Protein AF-T2IRH5-F1 (afdb_monomer)

Secondary structure (DSSP, 8-state):
----SSSS-HHHHHHHHHHHHHHHHHHHHHHHHHHHHHTT-HHHHHHHHHHHHHHHHHHHHHHHS--HHHHTTHHHHHHHHHHHHHHHHHHHHT-HHHHHHHHHHHHHHHHGGGSTT-HHHHHHHHHHHHHHHHHHHTT---

pLDDT: mean 90.1, std 10.34, range [41.94, 98.44]

Organism: NCBI:txid423472

Mean predicted aligned error: 4.54 Å

Structure (mmCIF, N/CA/C/O backbone):
data_AF-T2IRH5-F1
#
_entry.id   AF-T2IRH5-F1
#
loop_
_atom_site.group_PDB
_atom_site.id
_atom_site.type_symbol
_atom_site.label_atom_id
_atom_site.label_alt_id
_atom_site.label_comp_id
_atom_site.label_asym_id
_atom_site.label_entity_id
_atom_site.label_seq_id
_atom_site.pdbx_PDB_ins_code
_atom_site.Cartn_x
_atom_site.Cartn_y
_atom_site.Cartn_z
_atom_site.occupancy
_atom_site.B_iso_or_equiv
_atom_site.auth_seq_id
_atom_site.auth_comp_id
_atom_site.auth_asym_id
_atom_site.auth_atom_id
_atom_site.pdbx_PDB_model_num
ATOM 1 N N . MET A 1 1 ? 9.121 -4.060 -23.312 1.00 41.94 1 MET A N 1
ATOM 2 C CA . MET A 1 1 ? 7.863 -3.321 -23.078 1.00 41.94 1 MET A CA 1
ATOM 3 C C . MET A 1 1 ? 7.979 -2.650 -21.723 1.00 41.94 1 MET A C 1
ATOM 5 O O . MET A 1 1 ? 8.398 -3.311 -20.783 1.00 41.94 1 MET A O 1
ATOM 9 N N . THR A 1 2 ? 7.718 -1.350 -21.627 1.00 48.50 2 THR A N 1
ATOM 10 C CA . THR A 1 2 ? 7.763 -0.609 -20.359 1.00 48.50 2 THR A CA 1
ATOM 11 C C . THR A 1 2 ? 6.371 -0.626 -19.733 1.00 48.50 2 THR A C 1
ATOM 13 O O . THR A 1 2 ? 5.434 -0.145 -20.360 1.00 48.50 2 THR A O 1
ATOM 16 N N . ALA A 1 3 ? 6.222 -1.160 -18.517 1.00 55.72 3 ALA A N 1
ATOM 17 C CA . ALA A 1 3 ? 4.955 -1.235 -17.767 1.00 55.72 3 ALA A CA 1
ATOM 18 C C . ALA A 1 3 ? 4.490 0.134 -17.215 1.00 55.72 3 ALA A C 1
ATOM 20 O O . ALA A 1 3 ? 3.994 0.244 -16.099 1.00 55.72 3 ALA A O 1
ATOM 21 N N . GLN A 1 4 ? 4.763 1.209 -17.949 1.00 59.28 4 GLN A N 1
ATOM 22 C CA . GLN A 1 4 ? 4.632 2.584 -17.493 1.00 59.28 4 GLN A CA 1
ATOM 23 C C . GLN A 1 4 ? 3.350 3.168 -18.086 1.00 59.28 4 GLN A C 1
ATOM 25 O O . GLN A 1 4 ? 3.226 3.275 -19.303 1.00 59.28 4 GLN A O 1
ATOM 30 N N . PHE A 1 5 ? 2.395 3.526 -17.229 1.00 59.03 5 PHE A N 1
ATOM 31 C CA . PHE A 1 5 ? 1.089 4.039 -17.659 1.00 59.03 5 PHE A CA 1
ATOM 32 C C . PHE A 1 5 ? 1.161 5.479 -18.208 1.00 59.03 5 PHE A C 1
ATOM 34 O O . PHE A 1 5 ? 0.369 5.871 -19.059 1.00 59.03 5 PHE A O 1
ATOM 41 N N . LEU A 1 6 ? 2.138 6.267 -17.745 1.00 64.94 6 LEU A N 1
ATOM 42 C CA . LEU A 1 6 ? 2.425 7.636 -18.188 1.00 64.94 6 LEU A CA 1
ATOM 43 C C . LEU A 1 6 ? 3.910 7.769 -18.556 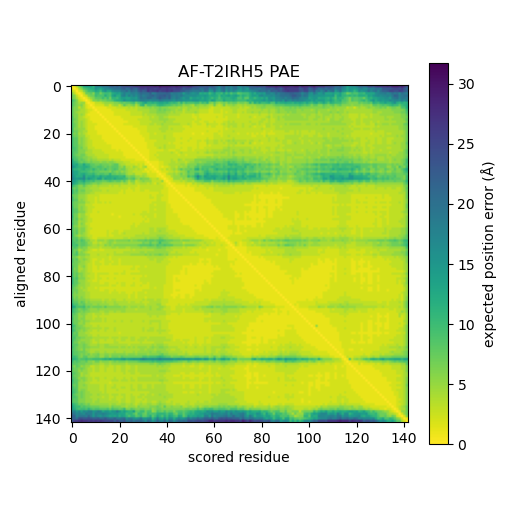1.00 64.94 6 LEU A C 1
ATOM 45 O O . LEU A 1 6 ? 4.736 7.078 -17.957 1.00 64.94 6 LEU A O 1
ATOM 49 N N . PRO A 1 7 ? 4.301 8.700 -19.446 1.00 76.06 7 PRO A N 1
ATOM 50 C CA . PRO A 1 7 ? 5.701 8.944 -19.810 1.00 76.06 7 PRO A CA 1
ATOM 51 C C . PRO A 1 7 ? 6.485 9.700 -18.709 1.00 76.06 7 PRO A C 1
ATOM 53 O O . PRO A 1 7 ? 7.315 10.557 -18.995 1.00 76.06 7 PRO A O 1
ATOM 56 N N . ILE A 1 8 ? 6.211 9.410 -17.434 1.00 82.50 8 ILE A N 1
ATOM 57 C CA . ILE A 1 8 ? 6.859 10.000 -16.253 1.00 82.50 8 ILE A CA 1
ATOM 58 C C . ILE A 1 8 ? 7.783 8.955 -15.653 1.00 82.50 8 ILE A C 1
ATOM 60 O O . ILE A 1 8 ? 7.293 7.891 -15.291 1.00 82.50 8 ILE A O 1
ATOM 64 N N . SER A 1 9 ? 9.077 9.247 -15.487 1.00 86.88 9 SER A N 1
ATOM 65 C CA . SER A 1 9 ? 10.071 8.275 -15.000 1.00 86.88 9 SER A CA 1
ATOM 66 C C . SER A 1 9 ? 9.620 7.504 -13.744 1.00 86.88 9 SER A C 1
ATOM 68 O O . SER A 1 9 ? 8.993 8.071 -12.846 1.00 86.88 9 SER A O 1
ATOM 70 N N . TRP A 1 10 ? 9.961 6.213 -13.664 1.00 84.88 10 TRP A N 1
ATOM 71 C CA . TRP A 1 10 ? 9.682 5.374 -12.489 1.00 84.88 10 TRP A CA 1
ATOM 72 C C . TRP A 1 10 ? 10.250 5.961 -11.200 1.00 84.88 10 TRP A C 1
ATOM 74 O O . TRP A 1 10 ? 9.600 5.900 -10.165 1.00 84.88 10 TRP A O 1
ATOM 84 N N . THR A 1 11 ? 11.421 6.592 -11.271 1.00 89.19 11 THR A N 1
ATOM 85 C CA . THR A 1 11 ? 12.047 7.274 -10.137 1.00 89.19 11 THR A CA 1
ATOM 86 C C . THR A 1 11 ? 11.212 8.451 -9.642 1.00 89.19 11 THR A C 1
ATOM 88 O O . THR A 1 11 ? 10.986 8.587 -8.444 1.00 89.19 11 THR A O 1
ATOM 91 N N . THR A 1 12 ? 10.716 9.291 -10.555 1.00 89.75 12 THR A N 1
ATOM 92 C CA . THR A 1 12 ? 9.835 10.411 -10.193 1.00 89.75 12 THR A CA 1
ATOM 93 C C . THR A 1 12 ? 8.543 9.899 -9.563 1.00 89.75 12 THR A C 1
ATOM 95 O O . THR A 1 12 ? 8.118 10.428 -8.541 1.00 89.75 12 THR A O 1
ATOM 98 N N . GLN A 1 13 ? 7.945 8.853 -10.143 1.00 88.88 13 GLN A N 1
ATOM 99 C CA . GLN A 1 13 ? 6.749 8.224 -9.587 1.00 88.88 13 GLN A CA 1
ATOM 100 C C . GLN A 1 13 ? 7.013 7.669 -8.183 1.00 88.88 13 GLN A C 1
ATOM 102 O O . GLN A 1 13 ? 6.258 7.988 -7.274 1.00 88.88 13 GLN A O 1
ATOM 107 N N . ALA A 1 14 ? 8.103 6.922 -7.985 1.00 89.50 14 ALA A N 1
ATOM 108 C CA . ALA A 1 14 ? 8.488 6.369 -6.686 1.00 89.50 14 ALA A CA 1
ATOM 109 C C . ALA A 1 14 ? 8.552 7.454 -5.605 1.00 89.50 14 ALA A C 1
ATOM 111 O O . ALA A 1 14 ? 7.856 7.368 -4.603 1.00 89.50 14 ALA A O 1
ATOM 112 N N . ILE A 1 15 ? 9.289 8.543 -5.854 1.00 90.81 15 ILE A N 1
ATOM 113 C CA . ILE A 1 15 ? 9.438 9.641 -4.887 1.00 90.81 15 ILE A CA 1
ATOM 114 C C . ILE A 1 1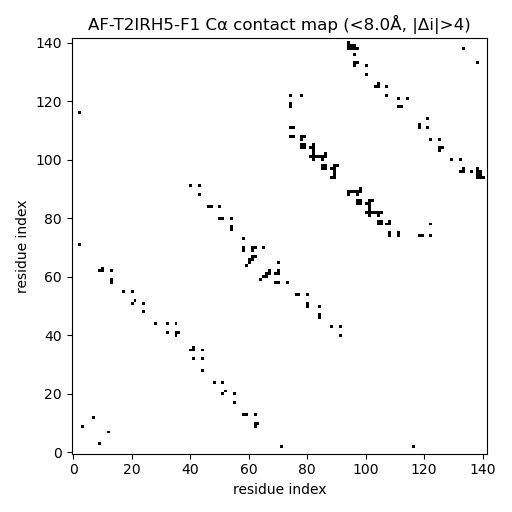5 ? 8.078 10.251 -4.519 1.00 90.81 15 ILE A C 1
ATOM 116 O O . ILE A 1 15 ? 7.771 10.417 -3.338 1.00 90.81 15 ILE A O 1
ATOM 120 N N . VAL A 1 16 ? 7.256 10.582 -5.520 1.00 92.94 16 VAL A N 1
ATOM 121 C CA . VAL A 1 16 ? 5.947 11.216 -5.292 1.00 92.94 16 VAL A CA 1
ATOM 122 C C . VAL A 1 16 ? 5.010 10.278 -4.530 1.00 92.94 16 VAL A C 1
ATOM 124 O O . VAL A 1 16 ? 4.377 10.698 -3.559 1.00 92.94 16 VAL A O 1
ATOM 127 N N . TRP A 1 17 ? 4.940 9.007 -4.928 1.00 90.06 17 TRP A N 1
ATOM 128 C CA . TRP A 1 17 ? 4.062 8.026 -4.295 1.00 90.06 17 TRP A CA 1
ATOM 129 C C . TRP A 1 17 ? 4.526 7.640 -2.890 1.00 90.06 17 TRP A C 1
ATOM 131 O O . TRP A 1 17 ? 3.678 7.458 -2.015 1.00 90.06 17 TRP A O 1
ATOM 141 N N . SER A 1 18 ? 5.833 7.602 -2.626 1.00 91.19 18 SER A N 1
ATOM 142 C CA . SER A 1 18 ? 6.379 7.394 -1.281 1.00 91.19 18 SER A CA 1
ATOM 143 C C . SER A 1 18 ? 5.997 8.542 -0.347 1.00 91.19 18 SER A C 1
ATOM 145 O O . SER A 1 18 ? 5.504 8.295 0.754 1.00 91.19 18 SER A O 1
ATOM 147 N N . ILE A 1 19 ? 6.114 9.798 -0.799 1.00 95.19 19 ILE A N 1
ATOM 148 C CA . ILE A 1 19 ? 5.659 10.965 -0.023 1.00 95.19 19 ILE A CA 1
ATOM 149 C C . ILE A 1 19 ? 4.155 10.875 0.259 1.00 95.19 19 ILE A C 1
ATOM 151 O O . ILE A 1 19 ? 3.738 11.039 1.407 1.00 95.19 19 ILE A O 1
ATOM 155 N N . LEU A 1 20 ? 3.342 10.583 -0.762 1.00 93.81 20 LEU A N 1
ATOM 156 C CA . LEU A 1 20 ? 1.890 10.485 -0.604 1.00 93.81 20 LEU A CA 1
ATOM 157 C C . LEU A 1 20 ? 1.493 9.355 0.356 1.00 93.81 20 LEU A C 1
ATOM 159 O O . LEU A 1 20 ? 0.629 9.553 1.207 1.00 93.81 20 LEU A O 1
ATOM 163 N N . THR A 1 21 ? 2.143 8.195 0.258 1.00 92.19 21 THR A N 1
ATOM 164 C CA . THR A 1 21 ? 1.868 7.036 1.119 1.00 92.19 21 THR A CA 1
ATOM 165 C C . THR A 1 21 ? 2.231 7.326 2.571 1.00 92.19 21 THR A C 1
ATOM 167 O O . THR A 1 21 ? 1.454 7.015 3.475 1.00 92.19 21 THR A O 1
ATOM 170 N N . LEU A 1 22 ? 3.375 7.972 2.816 1.00 92.69 22 LEU A N 1
ATOM 171 C CA . LEU A 1 22 ? 3.788 8.368 4.164 1.00 92.69 22 LEU A CA 1
ATOM 172 C C . LEU A 1 22 ? 2.851 9.424 4.758 1.00 92.69 22 LEU A C 1
ATOM 174 O O . LEU A 1 22 ? 2.427 9.283 5.905 1.00 92.69 22 LEU A O 1
ATOM 178 N N . ALA A 1 23 ? 2.480 10.441 3.975 1.00 95.81 23 ALA A N 1
ATOM 179 C CA . ALA A 1 23 ? 1.519 11.455 4.398 1.00 95.81 23 ALA A CA 1
ATOM 180 C C . ALA A 1 23 ? 0.154 10.828 4.721 1.00 95.81 23 ALA A C 1
ATOM 182 O O . ALA A 1 23 ? -0.385 11.060 5.800 1.00 95.81 23 ALA A O 1
ATOM 183 N N . GLY A 1 24 ? -0.359 9.967 3.837 1.00 92.19 24 GLY A N 1
ATOM 184 C CA . GLY A 1 24 ? 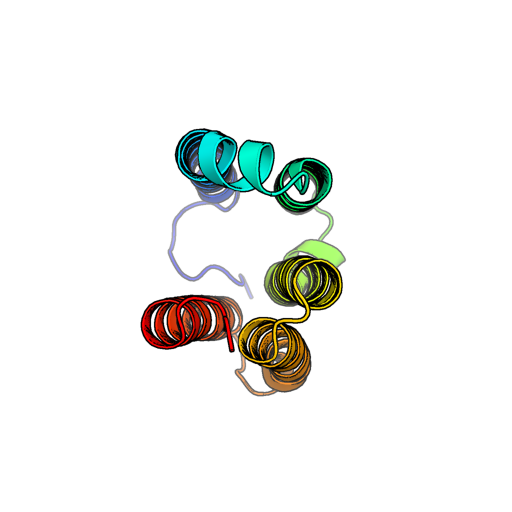-1.608 9.236 4.045 1.00 92.19 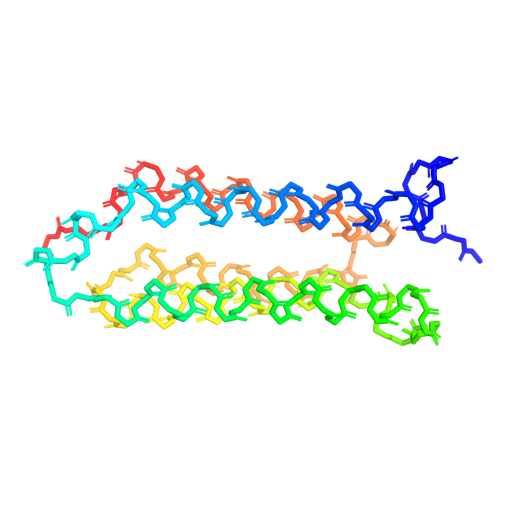24 GLY A CA 1
ATOM 185 C C . GLY A 1 24 ? -1.565 8.343 5.285 1.00 92.19 24 GLY A C 1
ATOM 186 O O . GLY A 1 24 ? -2.498 8.367 6.083 1.00 92.19 24 GLY A O 1
ATOM 187 N N . THR A 1 25 ? -0.459 7.625 5.503 1.00 92.06 25 THR A N 1
ATOM 188 C CA . THR A 1 25 ? -0.252 6.785 6.696 1.00 92.06 25 THR A CA 1
ATOM 189 C C . THR A 1 25 ? -0.259 7.625 7.974 1.00 92.06 25 THR A C 1
ATOM 191 O O . THR A 1 25 ? -0.912 7.257 8.951 1.00 92.06 25 THR A O 1
ATOM 194 N N . LEU A 1 26 ? 0.413 8.782 7.972 1.00 93.38 26 LEU A N 1
ATOM 195 C CA . LEU A 1 26 ? 0.423 9.704 9.107 1.00 93.38 26 LEU A CA 1
ATOM 196 C C . LEU A 1 26 ? -0.970 10.280 9.386 1.00 93.38 26 LEU A C 1
ATOM 198 O O . LEU A 1 26 ? -1.409 10.286 10.536 1.00 93.38 26 LEU A O 1
ATOM 202 N N . SER A 1 27 ? -1.686 10.719 8.349 1.00 93.06 27 SER A N 1
ATOM 203 C CA . SER A 1 27 ? -3.065 11.194 8.478 1.00 93.06 27 SER A CA 1
ATOM 204 C C . SER A 1 27 ? -3.979 10.108 9.045 1.00 93.06 27 SER A C 1
ATOM 206 O O . SER A 1 27 ? -4.711 10.375 9.995 1.00 93.06 27 SER A O 1
ATOM 208 N N . MET A 1 28 ? -3.888 8.876 8.532 1.00 90.62 28 MET A N 1
ATOM 209 C CA . MET A 1 28 ? -4.631 7.724 9.052 1.00 90.62 28 MET A CA 1
ATOM 210 C C . MET A 1 28 ? -4.343 7.506 10.536 1.00 90.62 28 MET A C 1
ATOM 212 O O . MET A 1 28 ? -5.285 7.415 11.322 1.00 90.62 28 MET A O 1
ATOM 216 N N . MET A 1 29 ? -3.067 7.491 10.940 1.00 90.69 29 MET A N 1
ATOM 217 C CA . MET A 1 29 ? -2.685 7.359 12.349 1.00 90.69 29 MET A CA 1
ATOM 218 C C . MET A 1 29 ? -3.324 8.447 13.212 1.00 90.69 29 MET A C 1
ATOM 220 O O . MET A 1 29 ? -3.942 8.126 14.219 1.00 90.69 29 MET A O 1
ATOM 224 N N . ILE A 1 30 ? -3.221 9.719 12.820 1.00 91.44 30 ILE A N 1
ATOM 225 C CA . ILE A 1 30 ? -3.768 10.839 13.601 1.00 91.44 30 ILE A CA 1
ATOM 226 C C . ILE A 1 30 ? -5.287 10.706 13.763 1.00 91.44 30 ILE A C 1
ATOM 228 O O . ILE A 1 30 ? -5.800 10.844 14.874 1.00 91.44 30 ILE A O 1
ATOM 232 N N . LEU A 1 31 ? -5.999 10.408 12.673 1.00 90.00 31 LEU A N 1
ATOM 233 C CA . LEU A 1 31 ? -7.461 10.330 12.665 1.00 90.00 31 LEU A CA 1
ATOM 234 C C . LEU A 1 31 ? -7.996 9.125 13.452 1.00 90.00 31 LEU A C 1
ATOM 236 O O . LEU A 1 31 ? -9.042 9.222 14.090 1.00 90.00 31 LEU A O 1
ATOM 240 N N . THR A 1 32 ? -7.283 7.999 13.439 1.00 86.94 32 THR A N 1
ATOM 241 C CA . THR A 1 32 ? -7.755 6.743 14.050 1.00 86.94 32 THR A CA 1
ATOM 242 C C . THR A 1 32 ? -7.209 6.495 15.454 1.00 86.94 32 THR A C 1
ATOM 244 O O . THR A 1 32 ? -7.811 5.734 16.213 1.00 86.94 32 THR A O 1
ATOM 247 N N . HIS A 1 33 ? -6.124 7.166 15.857 1.00 85.31 33 HIS A N 1
ATOM 248 C CA . HIS A 1 33 ? -5.456 6.933 17.142 1.00 85.31 33 HIS A CA 1
ATOM 249 C C . HIS A 1 33 ? -6.397 7.066 18.346 1.00 85.31 33 HIS A C 1
ATOM 251 O O . HIS A 1 33 ? -6.363 6.236 19.252 1.00 85.31 33 HIS A O 1
ATOM 257 N N . PHE A 1 34 ? -7.269 8.078 18.366 1.00 84.38 34 PHE A N 1
ATOM 258 C CA . PHE A 1 34 ? -8.204 8.266 19.479 1.00 84.38 34 PHE A CA 1
ATOM 259 C C . PHE A 1 34 ? -9.211 7.114 19.608 1.00 84.38 34 PHE A C 1
ATOM 261 O O . PHE A 1 34 ? -9.453 6.630 20.715 1.00 84.38 34 PHE A O 1
ATOM 268 N N . TRP A 1 35 ? -9.774 6.663 18.486 1.00 82.19 35 TRP A N 1
ATOM 269 C CA . TRP A 1 35 ? -10.751 5.575 18.452 1.00 82.19 35 TRP A CA 1
ATOM 270 C C . TRP A 1 35 ? -10.111 4.250 18.874 1.00 82.19 35 TRP A C 1
ATOM 272 O O . TRP A 1 35 ? -10.589 3.570 19.783 1.00 82.19 35 TRP A O 1
ATOM 282 N N . VAL A 1 36 ? -8.955 3.942 18.288 1.00 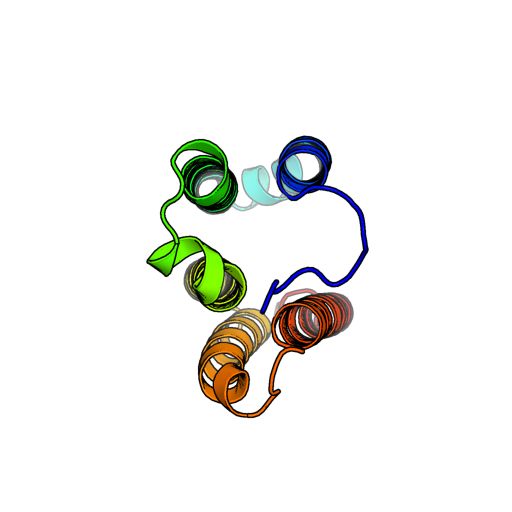80.56 36 VAL A N 1
ATOM 283 C CA . VAL A 1 36 ? -8.227 2.704 18.558 1.00 80.56 36 VAL A CA 1
ATOM 284 C C . VAL A 1 36 ? -7.737 2.639 20.011 1.00 80.56 36 VAL A C 1
ATOM 286 O O . VAL A 1 36 ? -7.799 1.577 20.637 1.00 80.56 36 VAL A O 1
ATOM 289 N N . LYS A 1 37 ? -7.291 3.768 20.579 1.00 81.75 37 LYS A N 1
ATOM 290 C CA . LYS A 1 37 ? -6.855 3.836 21.979 1.00 81.75 37 LYS A CA 1
ATOM 291 C C . LYS A 1 37 ? -7.993 3.524 22.947 1.00 81.75 37 LYS A C 1
ATOM 293 O O . LYS A 1 37 ? -7.757 2.839 23.939 1.00 81.75 37 LYS A O 1
ATOM 298 N N . GLN A 1 38 ? -9.207 3.995 22.664 1.00 84.06 38 GLN A N 1
ATOM 299 C CA . GLN A 1 38 ? -10.375 3.678 23.489 1.00 84.06 38 GLN A CA 1
ATOM 300 C C . GLN A 1 38 ? -10.759 2.199 23.411 1.00 84.06 38 GLN A C 1
ATOM 302 O O . GLN A 1 38 ? -11.095 1.612 24.435 1.00 84.06 38 GLN A O 1
ATOM 307 N N . GLN A 1 39 ? -10.652 1.585 22.231 1.00 81.81 39 GLN A N 1
ATOM 308 C CA . GLN A 1 39 ? -10.959 0.164 22.041 1.00 81.81 39 GLN A CA 1
ATOM 309 C C . GLN A 1 39 ? -9.798 -0.789 22.391 1.00 81.81 39 GLN A C 1
ATOM 311 O O . GLN A 1 39 ? -9.957 -1.996 22.263 1.00 81.81 39 GLN A O 1
ATOM 316 N N . GLN A 1 40 ? -8.647 -0.285 22.864 1.00 83.12 40 GLN A N 1
ATOM 317 C CA . GLN A 1 40 ? -7.439 -1.074 23.187 1.00 83.12 40 GLN A CA 1
ATOM 318 C C . GLN A 1 40 ? -6.819 -1.821 21.987 1.00 83.12 40 GLN A C 1
ATOM 320 O O . GLN A 1 40 ? -6.118 -2.819 22.149 1.00 83.12 40 GLN A O 1
ATOM 325 N N . LEU A 1 41 ? -7.007 -1.316 20.765 1.00 85.69 41 LEU A N 1
ATOM 326 C CA . LEU A 1 41 ? -6.586 -1.994 19.530 1.00 85.69 41 LEU A CA 1
ATOM 327 C C . LEU A 1 41 ? -5.358 -1.359 18.861 1.00 85.69 41 LEU A C 1
ATOM 329 O O . LEU A 1 41 ? -5.163 -1.490 17.656 1.00 85.69 41 LEU A O 1
ATOM 333 N N . ASN A 1 42 ? -4.512 -0.656 19.627 1.00 89.06 42 ASN A N 1
ATOM 334 C CA . ASN A 1 42 ? -3.383 0.137 19.093 1.00 89.06 42 ASN A CA 1
ATOM 335 C C . ASN A 1 42 ? -2.426 -0.679 18.214 1.00 89.06 42 ASN A C 1
ATOM 337 O O . ASN A 1 42 ? -1.821 -0.146 17.287 1.00 89.06 42 ASN A O 1
ATOM 341 N N . TRP A 1 43 ? -2.338 -1.985 18.466 1.00 91.50 43 TRP A N 1
ATOM 342 C CA . TRP A 1 43 ? -1.540 -2.914 17.676 1.00 91.50 43 TRP A CA 1
ATOM 343 C C . TRP A 1 43 ? -1.964 -2.973 16.197 1.00 91.50 43 TRP A C 1
ATOM 345 O O . TRP A 1 43 ? -1.105 -3.163 15.338 1.00 91.50 43 TRP A O 1
ATOM 355 N N . ILE A 1 44 ? -3.245 -2.736 15.882 1.00 92.50 44 ILE A N 1
ATOM 356 C CA . ILE A 1 44 ? -3.754 -2.677 14.503 1.00 92.50 44 ILE A CA 1
ATOM 357 C C . ILE A 1 44 ? -3.126 -1.495 13.756 1.00 92.50 44 ILE A C 1
ATOM 359 O O . ILE A 1 44 ? -2.737 -1.634 12.598 1.00 92.50 44 ILE A O 1
ATOM 363 N N . LEU A 1 45 ? -2.953 -0.343 14.413 1.00 91.19 45 LEU A N 1
ATOM 364 C CA . LEU A 1 45 ? -2.294 0.810 13.790 1.00 91.19 45 LEU A CA 1
ATOM 365 C C . LEU A 1 45 ? -0.827 0.520 13.497 1.00 91.19 45 LEU A C 1
ATOM 367 O O . LEU A 1 45 ? -0.361 0.793 12.393 1.00 91.19 45 LEU A O 1
ATOM 371 N N . TYR A 1 46 ? -0.112 -0.084 14.448 1.00 93.19 46 TYR A N 1
ATOM 372 C CA . TYR A 1 46 ? 1.282 -0.469 14.230 1.00 93.19 46 TYR A CA 1
ATOM 373 C C . TYR A 1 46 ? 1.428 -1.487 13.098 1.00 93.19 46 TYR A C 1
ATOM 375 O O . TYR A 1 46 ? 2.347 -1.363 12.293 1.00 93.19 46 TYR A O 1
ATOM 383 N N . LEU A 1 47 ? 0.499 -2.440 12.986 1.00 95.50 47 LEU A N 1
ATOM 384 C CA . LEU A 1 47 ? 0.458 -3.379 11.871 1.00 95.50 47 LEU A CA 1
ATOM 385 C C . LEU A 1 47 ? 0.348 -2.649 10.528 1.00 95.50 47 LEU A C 1
ATOM 387 O O . LEU A 1 47 ? 1.180 -2.871 9.652 1.00 95.50 47 LEU A O 1
ATOM 391 N N . TRP A 1 48 ? -0.644 -1.769 10.365 1.00 95.62 48 TRP A N 1
ATOM 392 C CA . TRP A 1 48 ? -0.835 -1.041 9.108 1.00 95.62 48 TRP A CA 1
ATOM 393 C C . TRP A 1 48 ? 0.367 -0.162 8.764 1.00 95.62 48 TRP A C 1
ATOM 395 O O . TRP A 1 48 ? 0.803 -0.163 7.616 1.00 95.62 48 TRP A O 1
ATOM 405 N N . VAL A 1 49 ? 0.964 0.516 9.748 1.00 95.69 49 VAL A N 1
ATOM 406 C CA . VAL A 1 49 ? 2.196 1.294 9.543 1.00 95.69 49 VAL A CA 1
ATOM 407 C C . VAL A 1 49 ? 3.333 0.399 9.057 1.00 95.69 49 VAL A C 1
ATOM 409 O O . VAL A 1 49 ? 3.979 0.732 8.065 1.00 95.69 49 VAL A O 1
ATOM 412 N N . MET A 1 50 ? 3.562 -0.748 9.705 1.00 97.19 50 MET A N 1
ATOM 413 C CA . MET A 1 50 ? 4.607 -1.680 9.277 1.00 97.19 50 MET A CA 1
ATOM 414 C C . MET A 1 50 ? 4.364 -2.195 7.856 1.00 97.19 50 MET A C 1
ATOM 416 O O . MET A 1 50 ? 5.306 -2.238 7.067 1.00 97.19 50 MET A O 1
ATOM 420 N N . LEU A 1 51 ? 3.122 -2.545 7.505 1.00 97.56 51 LEU A N 1
ATOM 421 C CA . LEU A 1 51 ? 2.774 -3.018 6.162 1.00 97.56 51 LEU A CA 1
ATOM 422 C C . LEU A 1 51 ? 3.004 -1.936 5.099 1.00 97.56 51 LEU A C 1
ATOM 424 O O . LEU A 1 51 ? 3.652 -2.215 4.091 1.00 97.56 51 LEU A O 1
ATOM 428 N N . MET A 1 52 ? 2.538 -0.705 5.336 1.00 96.69 52 MET A N 1
ATOM 429 C CA . MET A 1 52 ? 2.695 0.409 4.392 1.00 96.69 52 MET A CA 1
ATOM 430 C C . MET A 1 52 ? 4.164 0.774 4.188 1.00 96.69 52 MET A C 1
ATOM 432 O O . MET A 1 52 ? 4.627 0.866 3.052 1.00 96.69 52 MET A O 1
ATOM 436 N N . VAL A 1 53 ? 4.924 0.915 5.278 1.00 96.56 53 VAL A N 1
ATOM 437 C CA . VAL A 1 53 ? 6.359 1.231 5.211 1.00 96.56 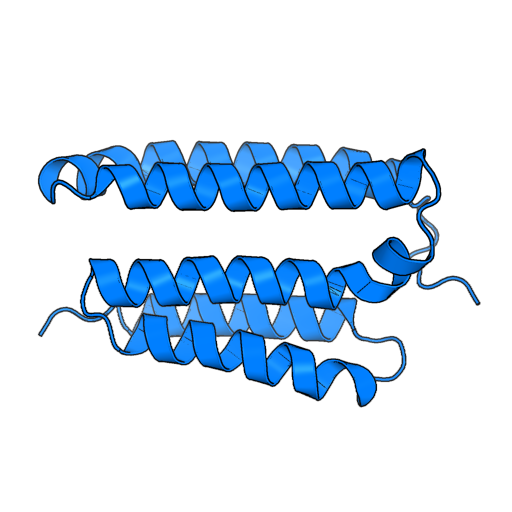53 VAL A CA 1
ATOM 438 C C . VAL A 1 53 ? 7.133 0.112 4.513 1.00 96.56 53 VAL A C 1
ATOM 440 O O . VAL A 1 53 ? 7.967 0.396 3.656 1.00 96.56 53 VAL A O 1
ATOM 443 N N . SER A 1 54 ? 6.829 -1.155 4.810 1.00 97.69 54 SER A N 1
ATOM 444 C CA . SER A 1 54 ? 7.470 -2.291 4.134 1.00 97.69 54 SER A CA 1
ATOM 445 C C . SER A 1 54 ? 7.162 -2.304 2.636 1.00 97.69 54 SER A C 1
ATOM 447 O O . SER A 1 54 ? 8.066 -2.516 1.830 1.00 97.69 54 SER A O 1
ATOM 449 N N . GLY A 1 55 ? 5.911 -2.032 2.248 1.00 97.12 55 GLY A N 1
ATOM 450 C CA . GLY A 1 55 ? 5.502 -1.927 0.846 1.00 97.12 55 GLY A CA 1
ATOM 451 C C . GLY A 1 55 ? 6.234 -0.816 0.096 1.00 97.12 55 GLY A C 1
ATOM 452 O O . GLY A 1 55 ? 6.726 -1.050 -1.009 1.00 97.12 55 GLY A O 1
ATOM 453 N N . VAL A 1 56 ? 6.376 0.361 0.716 1.00 97.06 56 VAL A N 1
ATOM 454 C CA . VAL A 1 56 ? 7.149 1.486 0.164 1.00 97.06 56 VAL A CA 1
ATOM 455 C C . VAL A 1 56 ? 8.618 1.107 -0.011 1.00 97.06 56 VAL A C 1
ATOM 457 O O . VAL A 1 56 ? 9.140 1.235 -1.113 1.00 97.06 56 VAL A O 1
ATOM 460 N N . ILE A 1 57 ? 9.268 0.569 1.028 1.00 96.50 57 ILE A N 1
ATOM 461 C CA . ILE A 1 57 ? 10.682 0.164 0.962 1.00 96.50 57 ILE A CA 1
ATOM 462 C C . ILE A 1 57 ? 10.902 -0.855 -0.159 1.00 96.50 57 ILE A C 1
ATOM 464 O O . ILE A 1 57 ? 11.819 -0.703 -0.960 1.00 96.50 57 ILE A O 1
ATOM 468 N N . LEU A 1 58 ? 10.052 -1.880 -0.247 1.00 97.25 58 LEU A N 1
ATOM 469 C CA . LEU A 1 58 ? 10.143 -2.907 -1.284 1.00 97.25 58 LEU A CA 1
ATOM 470 C C . LEU A 1 58 ? 9.919 -2.335 -2.690 1.00 97.25 58 LEU A C 1
ATOM 472 O O . LEU A 1 58 ? 10.643 -2.694 -3.621 1.00 97.25 58 LEU A O 1
ATOM 476 N N . THR A 1 59 ? 8.955 -1.424 -2.838 1.00 95.25 59 THR A N 1
ATOM 477 C CA . THR A 1 59 ?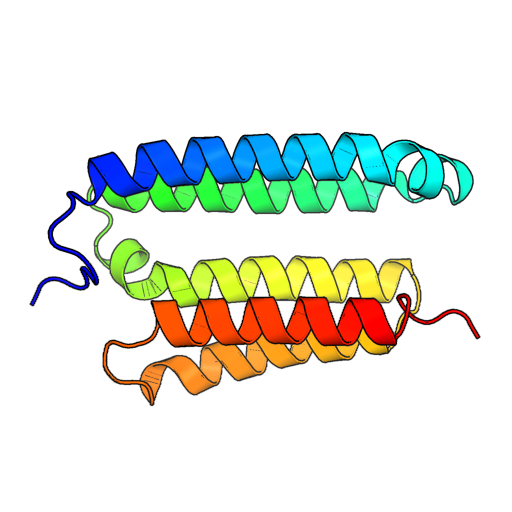 8.683 -0.729 -4.103 1.00 95.25 59 THR A CA 1
ATOM 478 C C . THR A 1 59 ? 9.890 0.102 -4.529 1.00 95.25 59 THR A C 1
ATOM 480 O O . THR A 1 59 ? 10.387 -0.068 -5.645 1.00 95.25 59 THR A O 1
ATOM 483 N N . ASP A 1 60 ? 10.425 0.923 -3.628 1.00 95.19 60 ASP A N 1
ATOM 484 C CA . ASP A 1 60 ? 11.574 1.785 -3.893 1.00 95.19 60 ASP A CA 1
ATOM 485 C C . ASP A 1 60 ? 12.823 0.951 -4.198 1.00 95.19 60 ASP A C 1
ATOM 487 O O . ASP A 1 60 ? 13.471 1.167 -5.222 1.00 95.19 60 ASP A O 1
ATOM 491 N N . CYS A 1 61 ? 13.125 -0.077 -3.400 1.00 94.44 61 CYS A N 1
ATOM 492 C CA . CYS A 1 61 ? 14.215 -1.007 -3.695 1.00 94.44 61 CYS A CA 1
ATOM 493 C C . CYS A 1 61 ? 14.057 -1.648 -5.080 1.00 94.44 61 CYS A C 1
ATOM 495 O O . CYS A 1 61 ? 15.040 -1.748 -5.811 1.00 94.44 61 CYS A O 1
ATOM 497 N N . SER A 1 62 ? 12.839 -2.024 -5.489 1.00 94.81 62 SER A N 1
ATOM 498 C CA . SER A 1 62 ? 12.623 -2.604 -6.820 1.00 94.81 62 SER A CA 1
ATOM 499 C C . SER A 1 62 ? 12.956 -1.647 -7.965 1.00 94.81 62 SER A C 1
ATOM 501 O O . SER A 1 62 ? 13.478 -2.084 -8.992 1.00 94.81 62 SER A O 1
ATOM 503 N N . ILE A 1 63 ? 12.718 -0.348 -7.770 1.00 92.19 63 ILE A N 1
ATOM 504 C CA . ILE A 1 63 ? 12.951 0.699 -8.768 1.00 92.19 63 ILE A CA 1
ATOM 505 C C . ILE A 1 63 ? 14.419 1.138 -8.757 1.00 92.19 63 ILE A C 1
ATOM 507 O O . ILE A 1 63 ? 15.066 1.142 -9.802 1.00 92.19 63 ILE A O 1
ATOM 511 N N . PHE A 1 64 ? 14.965 1.478 -7.587 1.00 91.88 64 PHE A N 1
ATOM 512 C CA . PHE A 1 64 ? 16.318 2.025 -7.448 1.00 91.88 64 PHE A CA 1
ATOM 513 C C . PHE A 1 64 ? 17.417 0.965 -7.566 1.00 91.88 64 PHE A C 1
ATOM 515 O O . PHE A 1 64 ? 18.479 1.254 -8.113 1.00 91.88 64 PHE A O 1
ATOM 522 N N . LEU A 1 65 ? 17.176 -0.257 -7.076 1.00 93.25 65 LEU A N 1
ATOM 523 C CA . LEU A 1 65 ? 18.127 -1.375 -7.175 1.00 93.25 65 LEU A CA 1
ATOM 524 C C . LEU A 1 65 ? 17.840 -2.284 -8.378 1.00 93.25 65 LEU A C 1
ATOM 526 O O . LEU A 1 65 ? 18.560 -3.257 -8.597 1.00 93.25 65 LEU A O 1
ATOM 530 N N . GLY A 1 66 ? 16.791 -1.989 -9.153 1.00 89.38 66 GLY A N 1
ATOM 531 C CA . GLY A 1 66 ? 16.459 -2.712 -10.378 1.00 89.38 66 GLY A CA 1
ATOM 532 C C . GLY A 1 66 ? 16.010 -4.158 -10.153 1.00 89.38 66 GLY A C 1
ATOM 533 O O . GLY A 1 66 ? 16.321 -5.023 -10.974 1.00 89.38 66 GLY A O 1
ATOM 534 N N . TRP A 1 67 ? 15.283 -4.457 -9.067 1.00 92.75 67 TRP A N 1
ATOM 535 C CA . TRP A 1 67 ? 14.699 -5.790 -8.851 1.00 92.75 67 TRP A CA 1
ATOM 536 C C . TRP A 1 67 ? 13.515 -6.013 -9.797 1.00 92.75 67 TRP A C 1
ATOM 538 O O . TRP A 1 67 ? 12.353 -5.967 -9.394 1.00 92.75 67 TRP A O 1
ATOM 548 N N . GLY A 1 68 ? 13.818 -6.267 -11.072 1.00 87.94 68 GLY A N 1
ATOM 549 C CA . GLY A 1 68 ? 12.828 -6.366 -12.146 1.00 87.94 68 GLY A CA 1
ATOM 550 C C . GLY A 1 68 ? 11.716 -7.378 -11.867 1.00 87.94 68 GLY A C 1
ATOM 551 O O . GLY A 1 68 ? 10.565 -7.116 -12.197 1.00 87.94 68 GLY A O 1
ATOM 552 N N . TRP A 1 69 ? 12.029 -8.491 -11.195 1.00 91.19 69 TRP A N 1
ATOM 553 C CA . TRP A 1 69 ? 11.026 -9.482 -10.797 1.00 91.19 69 TRP A CA 1
ATOM 554 C C . TRP A 1 69 ? 9.992 -8.902 -9.823 1.00 91.19 69 TRP A C 1
ATOM 556 O O . TRP A 1 69 ? 8.817 -9.213 -9.949 1.00 91.19 69 TRP A O 1
ATOM 566 N N . LEU A 1 70 ? 10.394 -8.048 -8.878 1.00 93.81 70 LEU A N 1
ATOM 567 C CA . LEU A 1 70 ? 9.467 -7.423 -7.936 1.00 93.81 70 LEU A CA 1
ATOM 568 C C . LEU A 1 70 ? 8.727 -6.261 -8.603 1.00 93.81 70 LEU A C 1
ATOM 570 O O . LEU A 1 70 ? 7.525 -6.108 -8.407 1.00 93.81 70 LEU A O 1
ATOM 574 N N . LEU A 1 71 ? 9.428 -5.505 -9.454 1.00 90.50 71 LEU A N 1
ATOM 575 C CA . LEU A 1 71 ? 8.881 -4.373 -10.200 1.00 90.50 71 LEU A CA 1
ATOM 576 C C . LEU A 1 71 ? 7.665 -4.773 -11.053 1.00 90.50 71 LEU A C 1
ATOM 578 O O . LEU A 1 71 ? 6.654 -4.075 -11.058 1.00 90.50 71 LEU A O 1
ATOM 582 N N . ILE A 1 72 ? 7.726 -5.920 -11.738 1.00 89.69 72 ILE A N 1
ATOM 583 C CA . ILE A 1 72 ? 6.596 -6.420 -12.544 1.00 89.69 72 ILE A CA 1
ATOM 584 C C . ILE A 1 72 ? 5.463 -7.026 -11.693 1.00 89.69 72 ILE A C 1
ATOM 586 O O . ILE A 1 72 ? 4.366 -7.233 -12.200 1.00 89.69 72 ILE A O 1
ATOM 590 N N . HIS A 1 73 ? 5.697 -7.281 -10.402 1.00 93.31 73 HIS A N 1
ATOM 591 C CA . HIS A 1 73 ? 4.714 -7.846 -9.470 1.00 93.31 73 HIS A CA 1
ATOM 592 C C . HIS A 1 73 ? 4.257 -6.846 -8.393 1.00 93.31 73 HIS A C 1
ATOM 594 O O . HIS A 1 73 ? 3.631 -7.251 -7.415 1.00 93.31 73 HIS A O 1
ATOM 600 N N . LEU A 1 74 ? 4.490 -5.538 -8.563 1.00 93.94 74 LEU A N 1
ATOM 601 C CA . LEU A 1 74 ? 4.096 -4.530 -7.565 1.00 93.94 74 LEU A CA 1
ATOM 602 C C . LEU A 1 74 ? 2.596 -4.551 -7.242 1.00 93.94 74 LEU A C 1
ATOM 604 O O . LEU A 1 74 ? 2.217 -4.442 -6.081 1.00 93.94 74 LEU A O 1
ATOM 608 N N . SER A 1 75 ? 1.741 -4.764 -8.243 1.00 95.12 75 SER A N 1
ATOM 609 C CA . SER A 1 75 ? 0.293 -4.908 -8.028 1.00 95.12 75 SER A CA 1
ATOM 610 C C . SER A 1 75 ? -0.041 -6.101 -7.119 1.00 95.12 75 SER A C 1
ATOM 612 O O . SER A 1 75 ? -0.871 -5.990 -6.220 1.00 95.12 75 SER A O 1
ATOM 614 N N . HIS A 1 76 ? 0.668 -7.224 -7.287 1.00 96.56 76 HIS A N 1
ATOM 615 C CA . HIS A 1 76 ? 0.506 -8.406 -6.437 1.00 96.56 76 HIS A CA 1
ATOM 616 C C . HIS A 1 76 ? 0.971 -8.116 -5.004 1.00 96.56 76 HIS A C 1
ATOM 618 O O . HIS A 1 76 ? 0.281 -8.475 -4.052 1.00 96.56 76 HIS A O 1
ATOM 624 N N . LEU A 1 77 ? 2.114 -7.433 -4.853 1.00 97.25 77 LEU A N 1
ATOM 625 C CA . LEU A 1 77 ? 2.654 -7.025 -3.554 1.00 97.25 77 LEU A CA 1
ATOM 626 C C . LEU A 1 77 ? 1.642 -6.174 -2.779 1.00 97.25 77 LEU A C 1
ATOM 628 O O . LEU A 1 77 ? 1.314 -6.499 -1.640 1.00 97.25 77 LEU A O 1
ATOM 632 N N . TRP A 1 78 ? 1.131 -5.106 -3.394 1.00 97.44 78 TRP A N 1
ATOM 633 C CA . TRP A 1 78 ? 0.240 -4.163 -2.719 1.00 97.44 78 TRP A CA 1
ATOM 634 C C . TRP A 1 78 ? -1.129 -4.767 -2.400 1.00 97.44 78 TRP A C 1
ATOM 636 O O . TRP A 1 78 ? -1.609 -4.598 -1.279 1.00 97.44 78 TRP A O 1
ATOM 646 N N . LEU A 1 79 ? -1.722 -5.546 -3.312 1.00 98.12 79 LEU A N 1
ATOM 647 C CA . LEU A 1 79 ? -2.939 -6.300 -2.995 1.00 98.12 79 LEU A CA 1
ATOM 648 C C . LEU A 1 79 ? -2.703 -7.313 -1.866 1.00 98.12 79 LEU A C 1
ATOM 650 O O . LEU A 1 79 ? -3.562 -7.464 -1.001 1.00 98.12 79 LEU A O 1
ATOM 654 N N . GLY A 1 80 ? -1.538 -7.966 -1.831 1.00 98.31 80 GLY A N 1
ATOM 655 C CA . GLY A 1 80 ? -1.170 -8.907 -0.773 1.00 98.31 80 GLY A CA 1
ATOM 656 C C . GLY A 1 80 ? -1.031 -8.237 0.595 1.00 98.31 80 GLY A C 1
ATOM 657 O O . GLY A 1 80 ? -1.599 -8.719 1.574 1.00 98.31 80 GLY A O 1
ATOM 658 N N . LEU A 1 81 ? -0.336 -7.097 0.664 1.00 98.25 81 LEU A N 1
ATOM 659 C CA . LEU A 1 81 ? -0.192 -6.313 1.896 1.00 98.25 81 LEU A CA 1
ATOM 660 C C . LEU A 1 81 ? -1.547 -5.804 2.402 1.00 98.25 81 LEU A C 1
ATOM 662 O O . LEU A 1 81 ? -1.853 -5.959 3.585 1.00 98.25 81 LEU A O 1
ATOM 666 N N . CYS A 1 82 ? -2.379 -5.256 1.512 1.00 97.88 82 CYS A N 1
ATOM 667 C CA . CYS A 1 82 ? -3.731 -4.817 1.855 1.00 97.88 82 CYS A CA 1
ATOM 668 C C . CYS A 1 82 ? -4.602 -5.988 2.315 1.00 97.88 82 CYS A C 1
ATOM 670 O O . CYS A 1 82 ? -5.241 -5.890 3.358 1.00 97.88 82 CYS A O 1
ATOM 672 N N . SER A 1 83 ? -4.584 -7.118 1.603 1.00 98.31 83 SER A N 1
ATOM 673 C CA . SER A 1 83 ? -5.289 -8.331 2.020 1.00 98.31 83 SER A CA 1
ATOM 674 C C . SER A 1 83 ? -4.883 -8.763 3.425 1.00 98.31 83 SER A C 1
ATOM 676 O O . SER A 1 83 ? -5.751 -9.077 4.236 1.00 98.31 83 SER A O 1
ATOM 678 N N . LEU A 1 84 ? -3.581 -8.810 3.710 1.00 98.44 84 LEU A N 1
ATOM 679 C CA . LEU A 1 84 ? -3.068 -9.222 5.010 1.00 98.44 84 LEU A CA 1
ATOM 680 C C . LEU A 1 84 ? -3.536 -8.261 6.108 1.00 98.44 84 LEU A C 1
ATOM 682 O O . LEU A 1 84 ? -4.061 -8.704 7.129 1.00 98.44 84 LEU A O 1
ATOM 686 N N . GLY A 1 85 ? -3.410 -6.953 5.870 1.00 97.44 85 GLY A N 1
ATOM 687 C CA . GLY A 1 85 ? -3.885 -5.916 6.784 1.00 97.44 85 GLY A CA 1
ATOM 688 C C . GLY A 1 85 ? -5.383 -6.034 7.061 1.00 97.44 85 GLY A C 1
ATOM 689 O O . GLY A 1 85 ? -5.790 -6.067 8.223 1.00 97.44 85 GLY A O 1
ATOM 690 N N . TYR A 1 86 ? -6.205 -6.172 6.019 1.00 96.88 86 TYR A N 1
ATOM 691 C CA . TYR A 1 86 ? -7.656 -6.292 6.155 1.00 96.88 86 TYR A CA 1
ATOM 692 C C . TYR A 1 86 ? -8.080 -7.573 6.871 1.00 96.88 86 TYR A C 1
ATOM 694 O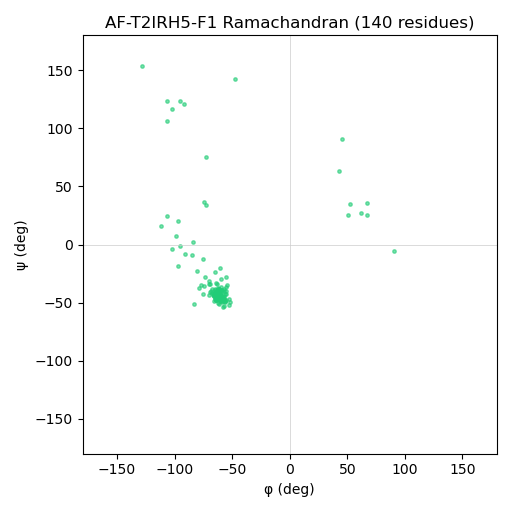 O . TYR A 1 86 ? -8.902 -7.488 7.775 1.00 96.88 86 TYR A O 1
ATOM 702 N N . ILE A 1 87 ? -7.491 -8.733 6.556 1.00 97.88 87 ILE A N 1
ATOM 703 C CA . ILE A 1 87 ? -7.817 -10.002 7.231 1.00 97.88 87 ILE A CA 1
ATOM 704 C C . ILE A 1 87 ? -7.423 -9.952 8.709 1.00 97.88 87 ILE A C 1
ATOM 706 O O . ILE A 1 87 ? -8.218 -10.324 9.569 1.00 97.88 87 ILE A O 1
ATOM 710 N N . ILE A 1 88 ? -6.222 -9.469 9.037 1.00 96.75 88 ILE A N 1
ATOM 711 C CA . ILE A 1 88 ? -5.795 -9.379 10.439 1.00 96.75 88 ILE A CA 1
ATOM 712 C C . ILE A 1 88 ? -6.674 -8.382 11.207 1.00 96.75 88 ILE A C 1
ATOM 714 O O . ILE A 1 88 ? -7.092 -8.668 12.330 1.00 96.75 88 ILE A O 1
ATOM 718 N N . THR A 1 89 ? -7.010 -7.245 10.592 1.00 94.19 89 THR A N 1
ATOM 719 C CA . THR A 1 89 ? -7.940 -6.269 11.182 1.00 94.19 89 THR A CA 1
ATOM 720 C C . THR A 1 89 ? -9.331 -6.886 11.366 1.00 94.19 89 THR A C 1
ATOM 722 O O . THR A 1 89 ? -9.944 -6.691 12.412 1.00 94.19 89 THR A O 1
ATOM 725 N N . ALA A 1 90 ? -9.804 -7.688 10.403 1.00 94.56 90 ALA A N 1
ATOM 726 C CA . ALA A 1 90 ? -11.073 -8.410 10.478 1.00 94.56 90 ALA A CA 1
ATOM 727 C C . ALA A 1 90 ? -11.127 -9.320 11.702 1.00 94.56 90 ALA A C 1
ATOM 729 O O . ALA A 1 90 ? -12.112 -9.309 12.428 1.00 94.56 90 ALA A O 1
ATOM 730 N N . LEU A 1 91 ? -10.060 -10.083 11.947 1.00 93.00 91 LEU A N 1
ATOM 731 C CA . LEU A 1 91 ? -9.962 -10.977 13.099 1.00 93.00 91 LEU A CA 1
ATOM 732 C C . LEU A 1 91 ? -9.886 -10.194 14.415 1.00 93.00 91 LEU A C 1
ATOM 734 O O . LEU A 1 91 ? -10.551 -10.560 15.379 1.00 93.00 91 LEU A O 1
ATOM 738 N N . GLY A 1 92 ? -9.123 -9.097 14.444 1.00 90.25 92 GLY A N 1
ATOM 739 C CA . GLY A 1 92 ? -9.014 -8.226 15.617 1.00 90.25 92 GLY A CA 1
ATOM 740 C C . GLY A 1 92 ? -10.328 -7.537 15.998 1.00 90.25 92 GLY A C 1
ATOM 741 O O . GLY A 1 92 ? -10.585 -7.337 17.182 1.00 90.25 92 GLY A O 1
ATOM 742 N N . LEU A 1 93 ? -11.162 -7.208 15.006 1.00 89.88 93 LEU A N 1
ATOM 743 C CA . LEU A 1 93 ? -12.452 -6.531 15.181 1.00 89.88 93 LEU A CA 1
ATOM 744 C C . LEU A 1 93 ? -13.669 -7.460 15.082 1.00 89.88 93 LEU A C 1
ATOM 746 O O . LEU A 1 93 ? -14.791 -7.005 15.264 1.00 89.88 93 LEU A O 1
ATOM 750 N N . SER A 1 94 ? -13.472 -8.747 14.784 1.00 91.25 94 SER A N 1
ATOM 751 C CA . SER A 1 94 ? -14.552 -9.683 14.421 1.00 91.25 94 SER A CA 1
ATOM 752 C C . SER A 1 94 ? -15.465 -9.174 13.287 1.00 91.25 94 SER A C 1
ATOM 754 O O . SER A 1 94 ? -16.662 -9.454 13.265 1.00 91.25 94 SER A O 1
ATOM 756 N N . SER A 1 95 ? -14.900 -8.441 12.324 1.00 92.75 95 SER A N 1
ATOM 757 C CA . SER A 1 95 ? -15.645 -7.743 11.270 1.00 92.75 95 SER A CA 1
ATOM 758 C C . SER A 1 95 ? -15.732 -8.564 9.981 1.00 92.75 95 SER A C 1
ATOM 760 O O . SER A 1 95 ? -14.719 -8.947 9.386 1.00 92.75 95 SER A O 1
ATOM 762 N N . ARG A 1 96 ? -16.961 -8.826 9.518 1.00 94.19 96 ARG A N 1
ATOM 763 C CA . ARG A 1 96 ? -17.219 -9.610 8.298 1.00 94.19 96 ARG A CA 1
ATOM 764 C C . ARG A 1 96 ? -16.938 -8.804 7.036 1.00 94.19 96 ARG A C 1
ATOM 766 O O . ARG A 1 96 ? -16.304 -9.339 6.128 1.00 94.19 96 ARG A O 1
ATOM 773 N N . ALA A 1 97 ? -17.347 -7.534 6.992 1.00 95.25 97 ALA A N 1
ATOM 774 C CA . ALA A 1 97 ? -17.033 -6.628 5.888 1.00 95.25 97 ALA A CA 1
ATOM 775 C C . ALA A 1 97 ? -15.524 -6.576 5.599 1.00 95.25 97 ALA A C 1
ATOM 777 O O . ALA A 1 97 ? -15.090 -6.750 4.460 1.00 95.25 97 ALA A O 1
ATOM 778 N N . LEU A 1 98 ? -14.714 -6.437 6.648 1.00 95.62 98 LEU A N 1
ATOM 779 C CA . LEU A 1 98 ? -13.258 -6.443 6.552 1.00 95.62 98 LEU A CA 1
ATOM 780 C C . LEU A 1 98 ? -12.683 -7.744 5.995 1.00 95.62 98 LEU A C 1
ATOM 782 O O . LEU A 1 98 ? -11.782 -7.720 5.153 1.00 95.62 98 LEU A O 1
ATOM 786 N N . LEU A 1 99 ? -13.212 -8.879 6.456 1.00 96.50 99 LEU A N 1
ATOM 787 C CA . LEU A 1 99 ? -12.792 -10.187 5.969 1.00 96.50 99 LEU A CA 1
ATOM 788 C C . LEU A 1 99 ? -13.096 -10.325 4.474 1.00 96.50 99 LEU A C 1
ATOM 790 O O . LEU A 1 99 ? -12.226 -10.739 3.711 1.00 96.50 99 LEU A O 1
ATOM 794 N N . LEU A 1 100 ? -14.300 -9.933 4.049 1.00 96.25 100 LEU A N 1
ATOM 795 C CA . LEU A 1 100 ? -14.710 -9.966 2.645 1.00 96.25 100 LEU A CA 1
ATOM 796 C C . LEU A 1 100 ? -13.834 -9.067 1.773 1.00 96.25 100 LEU A C 1
ATOM 798 O O . LEU A 1 100 ? -13.427 -9.486 0.693 1.00 96.25 100 LEU A O 1
ATOM 802 N N . VAL A 1 101 ? -13.489 -7.870 2.248 1.00 97.50 101 VAL A N 1
ATOM 803 C CA . VAL A 1 101 ? -12.570 -6.969 1.541 1.00 97.50 101 VAL A CA 1
ATOM 804 C C . VAL A 1 101 ? -11.177 -7.581 1.417 1.00 97.50 101 VAL A C 1
ATOM 806 O O . VAL A 1 101 ? -10.593 -7.557 0.332 1.00 97.50 101 VAL A O 1
ATOM 809 N N . GLY A 1 102 ? -10.651 -8.175 2.489 1.00 97.62 102 GLY A N 1
ATOM 810 C CA . GLY A 1 102 ? -9.369 -8.875 2.453 1.00 97.62 102 GLY A CA 1
ATOM 811 C C . GLY A 1 102 ? -9.363 -10.026 1.444 1.00 97.62 102 GLY A C 1
ATOM 812 O O . GLY A 1 102 ? -8.475 -10.106 0.597 1.00 97.62 102 GLY A O 1
ATOM 813 N N . LEU A 1 103 ? -10.404 -10.863 1.452 1.00 98.00 103 LEU A N 1
ATOM 814 C CA . LEU A 1 103 ? -10.587 -11.925 0.457 1.00 98.00 103 LEU A CA 1
ATOM 815 C C . LEU A 1 103 ? -10.744 -11.367 -0.964 1.00 98.00 103 LEU A C 1
ATOM 817 O O . LEU A 1 103 ? -10.198 -11.933 -1.907 1.00 98.00 103 LEU A O 1
ATOM 821 N N . GLY A 1 104 ? -11.429 -10.234 -1.121 1.00 97.81 104 GLY A N 1
ATOM 822 C CA . GLY A 1 104 ? -11.558 -9.522 -2.390 1.00 97.81 104 GLY A CA 1
ATOM 823 C C . GLY A 1 104 ? -10.208 -9.097 -2.967 1.00 97.81 104 GLY A C 1
ATOM 824 O O . GLY A 1 104 ? -9.998 -9.219 -4.170 1.00 97.81 104 GLY A O 1
ATOM 825 N N . HIS A 1 105 ? -9.254 -8.694 -2.123 1.00 98.19 105 HIS A N 1
ATOM 826 C CA . HIS A 1 105 ? -7.888 -8.403 -2.565 1.00 98.19 105 HIS A CA 1
ATOM 827 C C . HIS A 1 105 ? -7.144 -9.666 -3.016 1.00 98.19 105 HIS A C 1
ATOM 829 O O . HIS A 1 105 ? -6.473 -9.623 -4.045 1.00 98.19 105 HIS A O 1
ATOM 835 N N . LEU A 1 106 ? -7.298 -10.803 -2.319 1.00 98.00 106 LEU A N 1
ATOM 836 C CA . LEU A 1 106 ? -6.729 -12.085 -2.770 1.00 98.00 106 LEU A CA 1
ATOM 837 C C . LEU A 1 106 ? -7.310 -12.521 -4.116 1.00 98.00 106 LEU A C 1
ATOM 839 O O . LEU A 1 106 ? -6.566 -12.911 -5.011 1.00 98.00 106 LEU A O 1
ATOM 843 N N . LEU A 1 107 ? -8.630 -12.417 -4.285 1.00 97.31 107 LEU A N 1
ATOM 844 C CA . LEU A 1 107 ? -9.285 -12.657 -5.573 1.00 97.31 107 LEU A CA 1
ATOM 845 C C . LEU A 1 107 ? -8.766 -11.692 -6.644 1.00 97.31 107 LEU A C 1
ATOM 847 O O . LEU A 1 107 ? -8.507 -12.102 -7.773 1.00 97.31 107 LEU A O 1
ATOM 851 N N . GLY A 1 108 ? -8.532 -10.438 -6.259 1.00 96.88 108 GLY A N 1
ATOM 852 C CA . GLY A 1 108 ? -7.858 -9.431 -7.063 1.00 96.88 108 GLY A CA 1
ATOM 853 C C . GLY A 1 108 ? -6.515 -9.913 -7.600 1.00 96.88 108 GLY A C 1
ATOM 854 O O . GLY A 1 108 ? -6.301 -9.855 -8.808 1.00 96.88 108 GLY A O 1
ATOM 855 N N . ILE A 1 109 ? -5.654 -10.473 -6.744 1.00 97.00 109 ILE A N 1
ATOM 856 C CA . ILE A 1 109 ? -4.359 -11.048 -7.146 1.00 97.00 109 ILE A CA 1
ATOM 857 C C . ILE A 1 109 ? -4.551 -12.122 -8.220 1.00 97.00 109 ILE A C 1
ATOM 859 O O . ILE A 1 109 ? -3.897 -12.070 -9.259 1.00 97.00 109 ILE A O 1
ATOM 863 N N . PHE A 1 110 ? -5.481 -13.060 -8.015 1.00 96.00 110 PHE A N 1
ATOM 864 C CA . PHE A 1 110 ? -5.770 -14.101 -9.006 1.00 96.00 110 PHE A CA 1
ATOM 865 C C . PHE A 1 110 ? -6.345 -13.547 -10.312 1.00 96.00 110 PHE A C 1
ATOM 867 O O . PHE A 1 110 ? -6.216 -14.194 -11.349 1.00 96.00 110 PHE A O 1
ATOM 874 N N . SER A 1 111 ? -6.962 -12.363 -10.279 1.00 94.94 111 SER A N 1
ATOM 875 C CA . SER A 1 111 ? -7.508 -11.709 -11.467 1.00 94.94 111 SER A CA 1
ATOM 876 C C . SER A 1 111 ? -6.457 -10.963 -12.304 1.00 94.94 111 SER A C 1
ATOM 878 O O . SER A 1 111 ? -6.665 -10.768 -13.502 1.00 94.94 111 SER A O 1
ATOM 880 N N . LEU A 1 112 ? -5.315 -10.577 -11.710 1.00 93.69 112 LEU A N 1
ATOM 881 C CA . LEU A 1 112 ? -4.295 -9.746 -12.368 1.00 93.69 112 LEU A CA 1
ATOM 882 C C . LEU A 1 112 ? -3.745 -10.329 -13.685 1.00 93.69 112 LEU A C 1
ATOM 884 O O . LEU A 1 112 ? -3.606 -9.565 -14.640 1.00 93.69 112 LEU A O 1
ATOM 888 N N . PRO A 1 113 ? -3.485 -11.645 -13.819 1.00 92.50 113 PRO A N 1
ATOM 889 C CA . PRO A 1 113 ? -3.013 -12.210 -15.085 1.00 92.50 113 PRO A CA 1
ATOM 890 C C . PRO A 1 113 ? -3.979 -12.014 -16.263 1.00 92.50 113 PRO A C 1
ATOM 892 O O . PRO A 1 113 ? -3.560 -12.093 -17.415 1.00 92.50 113 PRO A O 1
ATOM 895 N N . TYR A 1 114 ? -5.263 -11.754 -15.998 1.00 93.38 114 TYR A N 1
ATOM 896 C CA . TYR A 1 114 ? -6.286 -11.609 -17.035 1.00 93.38 114 TYR A CA 1
ATOM 897 C C . TYR A 1 114 ? -6.465 -10.167 -17.528 1.00 93.38 114 TYR A C 1
ATOM 899 O O . TYR A 1 114 ? -7.170 -9.958 -18.513 1.00 93.38 114 TYR A O 1
ATOM 907 N N . VAL A 1 115 ? -5.838 -9.170 -16.885 1.00 89.31 115 VAL A N 1
ATOM 908 C CA . VAL A 1 115 ? -6.019 -7.746 -17.237 1.00 89.31 115 VAL A CA 1
ATOM 909 C C . VAL A 1 115 ? -4.906 -7.165 -18.124 1.00 89.31 115 VAL A C 1
ATOM 911 O O . VAL A 1 115 ? -4.922 -5.973 -18.404 1.00 89.31 115 VAL A O 1
ATOM 914 N N . MET A 1 116 ? -3.980 -7.992 -18.625 1.00 82.31 116 MET A N 1
ATOM 915 C CA . MET A 1 116 ? -3.084 -7.715 -19.769 1.00 82.31 116 MET A CA 1
ATOM 916 C C . MET A 1 116 ? -2.459 -6.300 -19.806 1.00 82.31 116 MET A C 1
ATOM 918 O O . MET A 1 116 ? -2.702 -5.534 -20.740 1.00 82.31 116 MET A O 1
ATOM 922 N N . GLY A 1 117 ? -1.642 -5.939 -18.811 1.00 83.69 117 GLY A N 1
ATOM 923 C CA . GLY A 1 117 ? -0.966 -4.633 -18.740 1.00 83.69 117 GLY A CA 1
ATOM 924 C C . GLY A 1 117 ? -1.746 -3.541 -17.997 1.00 83.69 117 GLY A C 1
ATOM 925 O O . GLY A 1 117 ? -1.222 -2.446 -17.780 1.00 83.69 117 GLY A O 1
ATOM 926 N N . TRP A 1 118 ? -2.990 -3.818 -17.594 1.00 89.31 118 TRP A N 1
ATOM 927 C CA . TRP A 1 118 ? -3.827 -2.917 -16.795 1.00 89.31 118 TRP A CA 1
ATOM 928 C C . TRP A 1 118 ? -3.792 -3.240 -15.295 1.00 89.31 118 TRP A C 1
ATOM 930 O O . TRP A 1 118 ? -4.688 -2.836 -14.553 1.00 89.31 118 TRP A O 1
ATOM 940 N N . GLU A 1 119 ? -2.767 -3.951 -14.819 1.00 91.88 119 GLU A N 1
ATOM 941 C CA . GLU A 1 119 ? -2.685 -4.453 -13.442 1.00 91.88 119 GLU A CA 1
ATOM 942 C C . GLU A 1 119 ? -2.743 -3.316 -12.415 1.00 91.88 119 GLU A C 1
ATOM 944 O O . GLU A 1 119 ? -3.436 -3.431 -11.404 1.00 91.88 119 GLU A O 1
ATOM 949 N N . PHE A 1 120 ? -2.086 -2.186 -12.700 1.00 89.62 120 PHE A N 1
ATOM 950 C CA . PHE A 1 120 ? -2.117 -1.007 -11.830 1.00 89.62 120 PHE A CA 1
ATOM 951 C C . PHE A 1 120 ? -3.515 -0.383 -11.739 1.00 89.62 120 PHE A C 1
ATOM 953 O O . PHE A 1 120 ? -3.955 -0.031 -10.645 1.00 89.62 120 PHE A O 1
ATOM 960 N N . LEU A 1 121 ? -4.238 -0.277 -12.863 1.00 90.81 121 LEU A N 1
ATOM 961 C CA . LEU A 1 121 ? -5.596 0.274 -12.869 1.00 90.81 121 LEU A CA 1
ATOM 962 C C . LEU A 1 121 ? -6.579 -0.676 -12.179 1.00 90.81 121 LEU A C 1
ATOM 964 O O . LEU A 1 121 ? -7.395 -0.229 -11.378 1.00 90.81 121 LEU A O 1
ATOM 968 N N . ALA A 1 122 ? -6.479 -1.978 -12.456 1.00 93.81 122 ALA A N 1
ATOM 969 C CA . ALA A 1 122 ? -7.296 -2.994 -11.802 1.00 93.81 122 ALA A CA 1
ATOM 970 C C . ALA A 1 122 ? -7.082 -2.978 -10.281 1.00 93.81 122 ALA A C 1
ATOM 972 O O . ALA A 1 122 ? -8.048 -2.945 -9.521 1.00 93.81 122 ALA A O 1
ATOM 973 N N . THR A 1 123 ? -5.824 -2.904 -9.840 1.00 95.12 123 THR A N 1
ATOM 974 C CA . THR A 1 123 ? -5.458 -2.785 -8.421 1.00 95.12 123 THR A CA 1
ATOM 975 C C . THR A 1 123 ? -6.054 -1.531 -7.788 1.00 95.12 123 THR A C 1
ATOM 977 O O . THR A 1 123 ? -6.696 -1.624 -6.742 1.00 95.12 123 THR A O 1
ATOM 980 N N . ALA A 1 124 ? -5.912 -0.370 -8.436 1.00 93.19 124 ALA A N 1
ATOM 981 C CA . ALA A 1 124 ? -6.501 0.878 -7.953 1.00 93.19 124 ALA A CA 1
ATOM 982 C C . ALA A 1 124 ? -8.033 0.788 -7.856 1.00 93.19 124 ALA A C 1
ATOM 984 O O . ALA A 1 124 ? -8.614 1.215 -6.860 1.00 93.19 124 ALA A O 1
ATOM 985 N N . GLY A 1 125 ? -8.688 0.178 -8.848 1.00 96.50 125 GLY A N 1
ATOM 986 C CA . GLY A 1 125 ? -10.128 -0.068 -8.837 1.00 96.50 125 GLY A CA 1
ATOM 987 C C . GLY A 1 125 ? -10.563 -0.934 -7.655 1.00 96.50 125 GLY A C 1
ATOM 988 O O . GLY A 1 125 ? -11.475 -0.554 -6.925 1.00 96.50 125 GLY A O 1
ATOM 989 N N . ILE A 1 126 ? -9.872 -2.053 -7.412 1.00 97.44 126 ILE A N 1
ATOM 990 C CA . ILE A 1 126 ? -10.138 -2.940 -6.268 1.00 97.44 126 ILE A CA 1
ATOM 991 C C . ILE A 1 126 ? -10.007 -2.178 -4.944 1.00 97.44 126 ILE A C 1
ATOM 993 O O . ILE A 1 126 ? -10.885 -2.288 -4.085 1.00 97.44 126 ILE A O 1
ATOM 997 N N . MET A 1 127 ? -8.953 -1.372 -4.784 1.00 95.88 127 MET A N 1
ATOM 998 C CA . ME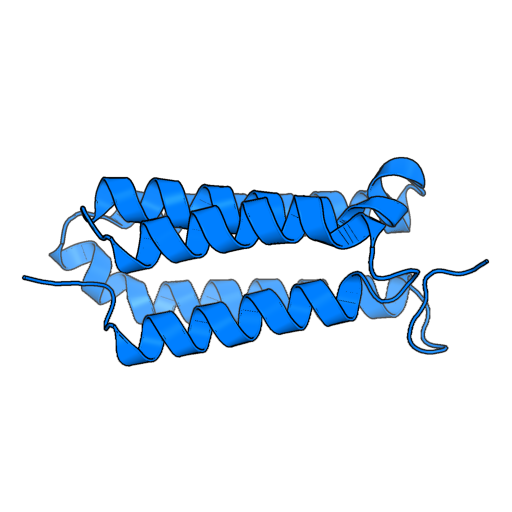T A 1 127 ? -8.746 -0.567 -3.576 1.00 95.88 127 MET A CA 1
ATOM 999 C C . MET A 1 127 ? -9.857 0.474 -3.380 1.00 95.88 127 MET A C 1
ATOM 1001 O O . MET A 1 127 ? -10.393 0.595 -2.281 1.00 95.88 127 MET A O 1
ATOM 1005 N N . VAL A 1 128 ? -10.258 1.188 -4.438 1.00 96.19 128 VAL A N 1
ATOM 1006 C CA . VAL A 1 128 ? -11.343 2.183 -4.367 1.00 96.19 128 VAL A CA 1
ATOM 1007 C C . VAL A 1 128 ? -12.677 1.527 -4.015 1.00 96.19 128 VAL A C 1
ATOM 1009 O O . VAL A 1 128 ? -13.353 1.990 -3.099 1.00 96.19 128 VAL A O 1
ATOM 1012 N N . VAL A 1 129 ? -13.047 0.431 -4.686 1.00 96.25 129 VAL A N 1
ATOM 1013 C CA . VAL A 1 129 ? -14.284 -0.305 -4.370 1.00 96.25 129 VAL A CA 1
ATOM 1014 C C . VAL A 1 129 ? -14.267 -0.794 -2.925 1.00 96.25 129 VAL A C 1
ATOM 1016 O O . VAL A 1 129 ? -15.271 -0.680 -2.230 1.00 96.25 129 VAL A O 1
ATOM 1019 N N . SER A 1 130 ? -13.121 -1.274 -2.446 1.00 95.62 130 SER A N 1
ATOM 1020 C CA . SER A 1 130 ? -12.967 -1.706 -1.057 1.00 95.62 130 SER A CA 1
ATOM 1021 C C . SER A 1 130 ? -13.239 -0.574 -0.070 1.00 95.62 130 SER A C 1
ATOM 1023 O O . SER A 1 130 ? -13.984 -0.768 0.886 1.00 95.62 130 SER A O 1
ATOM 1025 N N . LEU A 1 131 ? -12.699 0.624 -0.319 1.00 92.81 131 LEU A N 1
ATOM 1026 C CA . LEU A 1 131 ? -12.966 1.799 0.516 1.00 92.81 131 LEU A CA 1
ATOM 1027 C C . LEU A 1 131 ? -14.447 2.197 0.503 1.00 92.81 131 LEU A C 1
ATOM 1029 O O . LEU A 1 131 ? -14.979 2.536 1.556 1.00 92.81 131 LEU A O 1
ATOM 1033 N N . LEU A 1 132 ? -15.120 2.115 -0.649 1.00 93.56 132 LEU A N 1
ATOM 1034 C CA . LEU A 1 132 ? -16.559 2.383 -0.749 1.00 93.56 132 LEU A CA 1
ATOM 1035 C C . LEU A 1 132 ? -17.376 1.364 0.055 1.00 93.56 132 LEU A C 1
ATOM 1037 O O . LEU A 1 132 ? -18.216 1.754 0.856 1.00 93.56 132 LEU A O 1
ATOM 1041 N N . VAL A 1 133 ? -17.084 0.068 -0.084 1.00 92.75 133 VAL A N 1
ATOM 1042 C CA . VAL A 1 133 ? -17.745 -0.990 0.702 1.00 92.75 133 VAL A CA 1
ATOM 1043 C C . VAL A 1 133 ? -17.565 -0.751 2.201 1.00 92.75 133 VAL A C 1
ATOM 1045 O O . VAL A 1 133 ? -18.516 -0.869 2.972 1.00 92.75 133 VAL A O 1
ATOM 1048 N N . LEU A 1 134 ? -16.357 -0.391 2.628 1.00 92.44 134 LEU A N 1
ATOM 1049 C CA . LEU A 1 134 ? -16.046 -0.140 4.035 1.00 92.44 134 LEU A CA 1
ATOM 1050 C C . LEU A 1 134 ? -16.694 1.142 4.571 1.00 92.44 134 LEU A C 1
ATOM 1052 O O . LEU A 1 134 ? -17.055 1.198 5.745 1.00 92.44 134 LEU A O 1
ATOM 1056 N N . ALA A 1 135 ? -16.874 2.155 3.722 1.00 90.00 135 ALA A N 1
ATOM 1057 C CA . ALA A 1 135 ? -17.608 3.363 4.076 1.00 90.00 135 ALA A CA 1
ATOM 1058 C C . ALA A 1 135 ? -19.096 3.067 4.331 1.00 90.00 135 ALA A C 1
ATOM 1060 O O . ALA A 1 135 ? -19.646 3.545 5.321 1.00 90.00 135 ALA A O 1
ATOM 1061 N N . GLU A 1 136 ? -19.719 2.238 3.489 1.00 90.19 136 GLU A N 1
ATOM 1062 C CA . GLU A 1 136 ? -21.142 1.880 3.606 1.00 90.19 136 GLU A CA 1
ATOM 1063 C C . GLU A 1 136 ? -21.423 0.893 4.750 1.00 90.19 136 GLU A C 1
ATOM 1065 O O . GLU A 1 136 ? -22.448 0.981 5.419 1.00 90.19 136 GLU A O 1
ATOM 1070 N N . THR A 1 137 ? -20.507 -0.045 5.007 1.00 87.25 137 THR A N 1
ATOM 1071 C CA . THR A 1 137 ? -20.668 -1.075 6.058 1.00 87.25 137 THR A CA 1
ATOM 1072 C C . THR A 1 137 ? -20.242 -0.603 7.448 1.00 87.25 137 THR A C 1
ATOM 1074 O O . THR A 1 137 ? -20.455 -1.304 8.433 1.00 87.25 137 THR A O 1
ATOM 1077 N N . GLN A 1 138 ? -19.619 0.577 7.555 1.00 80.38 138 GLN A N 1
ATOM 1078 C CA . GLN A 1 138 ? -19.141 1.155 8.820 1.00 80.38 138 GLN A CA 1
ATOM 1079 C C . GLN A 1 138 ? -18.277 0.195 9.667 1.00 80.38 138 GLN A C 1
ATOM 1081 O O . GLN A 1 138 ? -18.157 0.371 10.878 1.00 80.38 138 GLN A O 1
ATOM 1086 N N . TRP A 1 139 ? -17.624 -0.777 9.015 1.00 68.69 139 TRP A N 1
ATOM 1087 C CA . TRP A 1 139 ? -16.715 -1.771 9.605 1.00 68.69 139 TRP A CA 1
ATOM 1088 C C . TRP A 1 139 ? -17.371 -2.800 10.548 1.00 68.69 139 TRP A C 1
ATOM 1090 O O . TRP A 1 139 ? -16.680 -3.423 11.353 1.00 68.69 139 TRP A O 1
ATOM 1100 N N . ASP A 1 140 ? -18.668 -3.046 10.352 1.00 65.12 140 ASP A N 1
ATOM 1101 C CA . ASP A 1 140 ? -19.556 -4.027 10.995 1.00 65.12 140 ASP A CA 1
ATOM 1102 C C . ASP A 1 140 ? -19.467 -4.134 12.528 1.00 65.12 140 ASP A C 1
ATOM 1104 O O . ASP A 1 140 ? -18.768 -4.980 13.091 1.00 65.12 140 ASP A O 1
ATOM 1108 N N . HIS A 1 141 ? -20.307 -3.328 13.185 1.00 59.97 141 HIS A N 1
ATOM 1109 C CA . HIS A 1 141 ? -20.785 -3.528 14.551 1.00 59.97 141 HIS A CA 1
ATOM 1110 C C . HIS A 1 141 ? -22.264 -3.974 14.539 1.00 59.97 141 HIS A C 1
ATOM 1112 O O . HIS A 1 141 ? -23.158 -3.158 14.311 1.00 59.97 141 HIS A O 1
ATOM 1118 N N . SER A 1 142 ? -22.499 -5.261 14.830 1.00 48.66 142 SER A N 1
ATOM 1119 C CA . SER A 1 142 ? -23.747 -5.851 15.354 1.00 48.66 142 SER A CA 1
ATOM 1120 C C . SER A 1 142 ? -23.420 -7.094 16.174 1.00 48.66 142 SER A C 1
ATOM 1122 O O . SER A 1 142 ? -22.692 -7.946 15.612 1.00 48.66 142 SER A O 1
#

Sequence (142 aa):
MTAQFLPISWTTQAIVWSILTLAGTLSMMILTHFWVKQQQLNWILYLWVMLMVSGVILTDCSIFLGWGWLLIHLSHLWLGLCSLGYIITALGLSSRALLLVGLGHLLGIFSLPYVMGWEFLATAGIMVVSLLVLAETQWDHS

Radius of gyration: 15.88 Å; Cα contacts (8 Å, |Δi|>4): 112; chains: 1; bounding box: 42×26×47 Å

Solvent-accessible surface area (backbone atoms only — not comparable to full-atom values): 7829 Å² total; per-residue (Å²): 136,77,97,60,95,56,104,63,57,70,67,60,50,46,55,55,51,46,52,50,50,52,52,50,50,51,50,50,47,66,72,41,45,66,61,31,57,74,71,71,44,54,67,57,56,54,48,48,51,53,48,52,53,50,50,46,52,53,52,45,46,18,65,80,72,56,38,60,78,54,53,79,37,46,52,48,51,52,34,49,50,49,17,51,48,29,37,54,48,10,65,78,62,70,12,62,60,33,35,52,45,12,52,49,26,53,52,46,48,74,46,40,83,77,46,78,90,38,38,64,59,53,46,51,49,53,53,52,53,43,53,51,52,45,64,77,52,68,58,45,89,131

Foldseek 3Di:
DDLDPDPDDLQVVLVVVLVVLVVVLVVCCVVCVVVCVVVVNVVLSVLLVVLSVVLSVLSNCCRVVVVVVVVVCSLVSVLQSQLVSLCVVCVVLVFPLSNVLSVLSVVLNVCQVVPVSCSVVSSVVSVVVSVVSCVVCVRDDD